Protein AF-A0A916XC60-F1 (afdb_monomer_lite)

Structure (mmCIF, N/CA/C/O backbone):
data_AF-A0A916XC60-F1
#
_entry.id   AF-A0A916XC60-F1
#
loop_
_atom_site.group_PDB
_atom_site.id
_atom_site.type_symbol
_atom_site.label_atom_id
_atom_site.label_alt_id
_atom_site.label_comp_id
_atom_site.label_asym_id
_atom_site.label_entity_id
_atom_site.label_seq_id
_atom_site.pdbx_PDB_ins_code
_atom_site.Cartn_x
_atom_site.Cartn_y
_atom_site.Cartn_z
_atom_site.occupancy
_atom_site.B_iso_or_equiv
_atom_site.auth_seq_id
_atom_site.auth_comp_id
_atom_site.auth_asym_id
_atom_site.auth_atom_id
_atom_site.pdbx_PDB_model_num
ATOM 1 N N . MET A 1 1 ? -3.565 11.344 22.058 1.00 37.34 1 MET A N 1
ATOM 2 C CA . MET A 1 1 ? -3.223 11.314 20.623 1.00 37.34 1 MET A CA 1
ATOM 3 C C . MET A 1 1 ? -1.720 11.390 20.528 1.00 37.34 1 MET A C 1
ATOM 5 O O . MET A 1 1 ? -1.171 12.472 20.701 1.00 37.34 1 MET A O 1
ATOM 9 N N . ASP A 1 2 ? -1.067 10.244 20.377 1.00 31.92 2 ASP A N 1
ATOM 10 C CA . ASP A 1 2 ? 0.384 10.187 20.256 1.00 31.92 2 ASP A CA 1
ATOM 11 C C . ASP A 1 2 ? 0.745 10.129 18.769 1.00 31.92 2 ASP A C 1
ATOM 13 O O . ASP A 1 2 ? 0.450 9.163 18.073 1.00 31.92 2 ASP A O 1
ATOM 17 N N . VAL A 1 3 ? 1.315 11.218 18.259 1.00 43.16 3 VAL A N 1
ATOM 18 C CA . VAL A 1 3 ? 1.692 11.375 16.843 1.00 43.16 3 VAL A CA 1
ATOM 19 C C . VAL A 1 3 ? 2.934 10.526 16.513 1.00 43.16 3 VAL A C 1
ATOM 21 O O . VAL A 1 3 ? 3.286 10.362 15.349 1.00 43.16 3 VAL A O 1
ATOM 24 N N . GLN A 1 4 ? 3.590 9.937 17.522 1.00 38.91 4 GLN A N 1
ATOM 25 C CA . GLN A 1 4 ? 4.862 9.232 17.355 1.00 38.91 4 GLN A CA 1
ATOM 26 C C . GLN A 1 4 ? 4.753 7.797 16.821 1.00 38.91 4 GLN A C 1
ATOM 28 O O . GLN A 1 4 ? 5.764 7.237 16.406 1.00 38.91 4 GLN A O 1
ATOM 33 N N . GLN A 1 5 ? 3.560 7.194 16.766 1.00 41.38 5 GLN A N 1
ATOM 34 C CA . GLN A 1 5 ? 3.410 5.820 16.260 1.00 41.38 5 GLN A CA 1
ATOM 35 C C . GLN A 1 5 ? 3.238 5.734 14.729 1.00 41.38 5 GLN A C 1
ATOM 37 O O . GLN A 1 5 ? 3.345 4.645 14.160 1.00 41.38 5 GLN A O 1
ATOM 42 N N . PHE A 1 6 ? 3.032 6.875 14.058 1.00 46.69 6 PHE A N 1
ATOM 43 C CA . PHE A 1 6 ? 2.826 6.958 12.606 1.00 46.69 6 PHE A CA 1
ATOM 44 C C . PHE A 1 6 ? 4.121 7.013 11.788 1.00 46.69 6 PHE A C 1
ATOM 46 O O . PHE A 1 6 ? 4.068 6.849 10.573 1.00 46.69 6 PHE A O 1
ATOM 53 N N . ASP A 1 7 ? 5.284 7.153 12.429 1.00 48.25 7 ASP A N 1
ATOM 54 C CA . ASP A 1 7 ? 6.589 7.144 11.752 1.00 48.25 7 ASP A CA 1
ATOM 55 C C . ASP A 1 7 ? 7.110 5.711 11.535 1.00 48.25 7 ASP A C 1
ATOM 57 O O . ASP A 1 7 ? 8.263 5.362 11.802 1.00 48.25 7 ASP A O 1
ATOM 61 N N . ARG A 1 8 ? 6.226 4.810 11.087 1.00 57.03 8 ARG A N 1
ATOM 62 C CA . ARG A 1 8 ? 6.676 3.533 10.536 1.00 57.03 8 ARG A CA 1
ATOM 63 C C . ARG A 1 8 ? 7.176 3.818 9.134 1.00 57.03 8 ARG A C 1
ATOM 65 O O . ARG A 1 8 ? 6.396 4.113 8.234 1.00 57.03 8 ARG A O 1
ATOM 72 N N . ASN A 1 9 ? 8.484 3.705 8.958 1.00 65.81 9 ASN A N 1
ATOM 73 C CA . ASN A 1 9 ? 9.141 3.798 7.665 1.00 65.81 9 ASN A CA 1
ATOM 74 C C . ASN A 1 9 ? 8.669 2.614 6.792 1.00 65.81 9 ASN A C 1
ATOM 76 O O . ASN A 1 9 ? 9.235 1.521 6.855 1.00 65.81 9 ASN A O 1
ATOM 80 N N . ILE A 1 10 ? 7.553 2.785 6.071 1.00 76.56 10 ILE A N 1
ATOM 81 C CA . ILE A 1 10 ? 6.933 1.721 5.274 1.00 76.56 10 ILE A CA 1
ATOM 82 C C . ILE A 1 10 ? 7.911 1.313 4.168 1.00 76.56 10 ILE A C 1
ATOM 84 O O . ILE A 1 10 ? 8.362 2.141 3.374 1.00 76.56 10 ILE A O 1
ATOM 88 N N . SER A 1 11 ? 8.238 0.021 4.115 1.00 86.00 11 SER A N 1
ATOM 89 C CA . SER A 1 11 ? 9.194 -0.498 3.141 1.00 86.00 11 SER A CA 1
ATOM 90 C C . SER A 1 11 ? 8.582 -0.569 1.737 1.00 86.00 11 SER A C 1
ATOM 92 O O . SER A 1 11 ? 7.371 -0.727 1.565 1.00 86.00 11 SER A O 1
ATOM 94 N N . LEU A 1 12 ? 9.422 -0.516 0.696 1.00 87.75 12 LEU A N 1
ATOM 95 C CA . LEU A 1 12 ? 8.950 -0.684 -0.684 1.00 87.75 12 LEU A CA 1
ATOM 96 C C . LEU A 1 12 ? 8.279 -2.047 -0.907 1.00 87.75 12 LEU A C 1
ATOM 98 O O . LEU A 1 12 ? 7.340 -2.139 -1.693 1.00 87.75 12 LEU A O 1
ATOM 102 N N . SER A 1 13 ? 8.721 -3.095 -0.206 1.00 88.50 13 SER A N 1
ATOM 103 C CA . SER A 1 13 ? 8.067 -4.407 -0.230 1.00 88.50 13 SER A CA 1
ATOM 104 C C . SER A 1 13 ? 6.633 -4.357 0.294 1.00 88.50 13 SER A C 1
ATOM 106 O O . SER A 1 13 ? 5.755 -4.958 -0.322 1.00 88.50 13 SER A O 1
ATOM 108 N N . ASP A 1 14 ? 6.377 -3.602 1.363 1.00 87.19 14 ASP A N 1
ATOM 109 C CA . ASP A 1 14 ? 5.034 -3.476 1.942 1.00 87.19 14 ASP A CA 1
ATOM 110 C C . ASP A 1 14 ? 4.100 -2.700 1.004 1.00 87.19 14 ASP A C 1
ATOM 112 O O . ASP A 1 14 ? 2.961 -3.104 0.770 1.00 87.19 14 ASP A O 1
ATOM 116 N N . LEU A 1 15 ? 4.604 -1.628 0.380 1.00 89.06 15 LEU A N 1
ATOM 117 C CA . LEU A 1 15 ? 3.852 -0.874 -0.631 1.00 89.06 15 LEU A CA 1
ATOM 118 C C . LEU A 1 15 ? 3.529 -1.737 -1.850 1.00 89.06 15 LEU A C 1
ATOM 120 O O . LEU A 1 15 ? 2.413 -1.699 -2.366 1.00 89.06 15 LEU A O 1
ATOM 124 N N . LEU A 1 16 ? 4.500 -2.530 -2.308 1.00 90.38 16 LEU A N 1
ATOM 125 C CA . LEU A 1 16 ? 4.314 -3.439 -3.433 1.00 90.38 16 LEU A CA 1
ATOM 126 C C . LEU A 1 16 ? 3.310 -4.557 -3.115 1.00 90.38 16 LEU A C 1
ATOM 128 O O . LEU A 1 16 ? 2.593 -4.994 -4.012 1.00 90.38 16 LEU A O 1
ATOM 132 N N . ALA A 1 17 ? 3.209 -4.992 -1.858 1.00 89.00 17 ALA A N 1
ATOM 133 C CA . ALA A 1 17 ? 2.202 -5.960 -1.432 1.00 89.00 17 ALA A CA 1
ATOM 134 C C . ALA A 1 17 ? 0.774 -5.381 -1.447 1.00 89.00 17 ALA A C 1
ATOM 136 O O . ALA A 1 17 ? -0.184 -6.117 -1.683 1.00 89.00 17 ALA A O 1
ATOM 137 N N . ALA A 1 18 ? 0.626 -4.070 -1.235 1.00 88.12 18 ALA A N 1
ATOM 138 C CA . ALA A 1 18 ? -0.667 -3.383 -1.218 1.00 88.12 18 ALA A CA 1
ATOM 139 C C . ALA A 1 18 ? -1.199 -3.001 -2.614 1.00 88.12 18 ALA A C 1
ATOM 141 O O . ALA A 1 18 ? -2.353 -2.593 -2.746 1.00 88.12 18 ALA A O 1
ATOM 142 N N . VAL A 1 19 ? -0.387 -3.132 -3.668 1.00 91.38 19 VAL A N 1
ATOM 143 C CA . VAL A 1 19 ? -0.780 -2.809 -5.049 1.00 91.38 19 VAL A CA 1
ATOM 144 C C . VAL A 1 19 ? -1.084 -4.072 -5.858 1.00 91.38 19 VAL A C 1
ATOM 146 O O . VAL A 1 19 ? -0.534 -5.143 -5.596 1.00 91.38 19 VAL A O 1
ATOM 149 N N . PRO A 1 20 ? -1.916 -3.983 -6.911 1.00 90.62 20 PRO A N 1
ATOM 150 C CA . PRO A 1 20 ? -2.172 -5.116 -7.794 1.00 90.62 20 PRO A CA 1
ATOM 151 C C . PRO A 1 20 ? -0.934 -5.438 -8.650 1.00 90.62 20 PRO A C 1
ATOM 153 O O . PRO A 1 20 ? -0.823 -4.990 -9.795 1.00 90.62 20 PRO A O 1
ATOM 156 N N . LEU A 1 21 ? -0.018 -6.252 -8.112 1.00 91.31 21 LEU A N 1
ATOM 157 C CA . LEU A 1 21 ? 1.289 -6.578 -8.705 1.00 91.31 21 LEU A CA 1
ATOM 158 C C . LEU A 1 21 ? 1.215 -7.014 -10.171 1.00 91.31 21 LEU A C 1
ATOM 160 O O . LEU A 1 21 ? 2.025 -6.574 -10.980 1.00 91.31 21 LEU A O 1
ATOM 164 N N . ILE A 1 22 ? 0.218 -7.822 -10.541 1.00 92.06 22 ILE A N 1
ATOM 165 C CA . ILE A 1 22 ? 0.031 -8.288 -11.925 1.00 92.06 22 ILE A CA 1
ATOM 166 C C . ILE A 1 22 ? -0.236 -7.106 -12.870 1.00 92.06 22 ILE A C 1
ATOM 168 O O . ILE A 1 22 ? 0.344 -7.031 -13.954 1.00 92.06 22 ILE A O 1
ATOM 172 N N . LYS A 1 23 ? -1.079 -6.150 -12.452 1.00 92.50 23 LYS A N 1
ATOM 173 C CA . LYS A 1 23 ? -1.380 -4.945 -13.240 1.00 92.50 23 LYS A CA 1
ATOM 174 C C . LYS A 1 23 ? -0.149 -4.052 -13.349 1.00 92.50 23 LYS A C 1
ATOM 176 O O . LYS A 1 23 ? 0.157 -3.583 -14.442 1.00 92.50 23 LYS A O 1
ATOM 181 N N . VAL A 1 24 ? 0.581 -3.874 -12.246 1.00 92.81 24 VAL A N 1
ATOM 182 C CA . VAL A 1 24 ? 1.821 -3.086 -12.222 1.00 92.81 24 VAL A CA 1
ATOM 183 C C . VAL A 1 24 ? 2.875 -3.697 -13.139 1.00 92.81 24 VAL A C 1
ATOM 185 O O . VAL A 1 24 ? 3.443 -3.007 -13.982 1.00 92.81 24 VAL A O 1
ATOM 188 N N . GLN A 1 25 ? 3.084 -5.007 -13.042 1.00 92.62 25 GLN A N 1
ATOM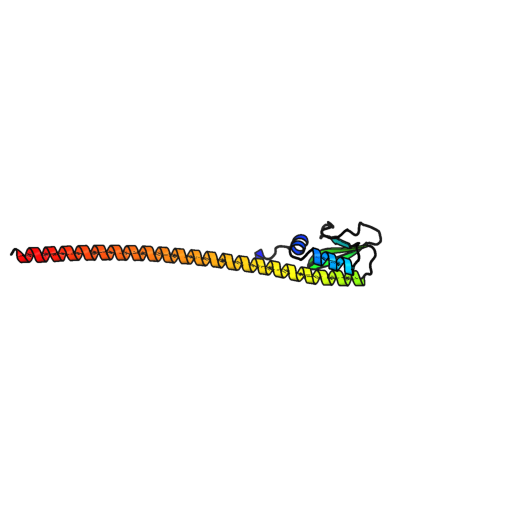 189 C CA . GLN A 1 25 ? 4.032 -5.731 -13.875 1.00 92.62 25 GLN A CA 1
ATOM 190 C C . GLN A 1 25 ? 3.657 -5.650 -15.358 1.00 92.62 25 GLN A C 1
ATOM 192 O O . GLN A 1 25 ? 4.533 -5.425 -16.195 1.00 92.62 25 GLN A O 1
ATOM 197 N N . SER A 1 26 ? 2.374 -5.801 -15.694 1.00 92.12 26 SER A N 1
ATOM 198 C CA . SER A 1 26 ? 1.892 -5.673 -17.071 1.00 92.12 26 SER A CA 1
ATOM 199 C C . SER A 1 26 ? 2.106 -4.259 -17.616 1.00 92.12 26 SER A C 1
ATOM 201 O O . SER A 1 26 ? 2.610 -4.111 -18.727 1.00 92.12 26 SER A O 1
ATOM 203 N N . ALA A 1 27 ? 1.775 -3.224 -16.838 1.00 92.56 27 ALA A N 1
ATOM 204 C CA . ALA A 1 27 ? 1.939 -1.827 -17.237 1.00 92.56 27 ALA A CA 1
ATOM 205 C C . ALA A 1 27 ? 3.417 -1.465 -17.449 1.00 92.56 27 ALA A C 1
ATOM 207 O O . ALA A 1 27 ? 3.784 -0.964 -18.510 1.00 92.56 27 ALA A O 1
ATOM 208 N N . LEU A 1 28 ? 4.288 -1.807 -16.495 1.00 92.12 28 LEU A N 1
ATOM 209 C CA . LEU A 1 28 ? 5.730 -1.574 -16.622 1.00 92.12 28 LEU A CA 1
ATOM 210 C C . LEU A 1 28 ? 6.332 -2.358 -17.787 1.00 92.12 28 LEU A C 1
ATOM 212 O O . LEU A 1 28 ? 7.187 -1.836 -18.496 1.00 92.12 28 LEU A O 1
ATOM 216 N N . THR A 1 29 ? 5.850 -3.576 -18.040 1.00 91.75 29 THR A N 1
ATOM 217 C CA . THR A 1 29 ? 6.299 -4.360 -19.197 1.00 91.75 29 THR A CA 1
ATOM 218 C C . THR A 1 29 ? 5.866 -3.733 -20.521 1.00 91.75 29 THR A C 1
ATOM 220 O O . THR A 1 29 ? 6.633 -3.745 -21.480 1.00 91.75 29 THR A O 1
ATOM 223 N N . ALA A 1 30 ? 4.672 -3.140 -20.578 1.00 91.38 30 ALA A N 1
ATOM 224 C CA . ALA A 1 30 ? 4.206 -2.414 -21.755 1.00 91.38 30 ALA A CA 1
ATOM 225 C C . ALA A 1 30 ? 4.986 -1.104 -21.984 1.00 91.38 30 ALA A C 1
ATOM 227 O O . ALA A 1 30 ? 5.264 -0.754 -23.127 1.00 91.38 30 ALA A O 1
ATOM 228 N N . MET A 1 31 ? 5.371 -0.399 -20.914 1.00 90.62 31 MET A N 1
ATOM 229 C CA . MET A 1 31 ? 6.088 0.882 -21.002 1.00 90.62 31 MET A CA 1
ATOM 230 C C . MET A 1 31 ? 7.595 0.728 -21.250 1.00 90.62 31 MET A C 1
ATOM 232 O O . MET A 1 31 ? 8.180 1.520 -21.986 1.00 90.62 31 MET A O 1
ATOM 236 N N . LEU A 1 32 ? 8.231 -0.260 -20.613 1.00 89.50 32 LEU A N 1
ATOM 237 C CA . LEU A 1 32 ? 9.691 -0.418 -20.549 1.00 89.50 32 LEU A CA 1
ATOM 238 C C . LEU A 1 32 ? 10.198 -1.692 -21.244 1.00 89.50 32 LEU A C 1
ATOM 240 O O . LEU A 1 32 ? 11.401 -1.956 -21.257 1.00 89.50 32 LEU A O 1
ATOM 244 N N . GLY A 1 33 ? 9.302 -2.507 -21.801 1.00 87.56 33 GLY A N 1
ATOM 245 C CA . GLY A 1 33 ? 9.632 -3.817 -22.357 1.00 87.56 33 GLY A CA 1
ATOM 246 C C . GLY A 1 33 ? 9.830 -4.881 -21.275 1.00 87.56 33 GLY A C 1
ATOM 247 O O . GLY A 1 33 ? 9.386 -4.751 -20.145 1.00 87.56 33 GLY A O 1
ATOM 248 N N . SER A 1 34 ? 10.502 -5.984 -21.594 1.00 83.62 34 SER A N 1
ATOM 249 C CA . SER A 1 34 ? 10.615 -7.140 -20.685 1.00 83.62 34 SER A CA 1
ATOM 250 C C . SER A 1 34 ? 11.814 -7.098 -19.729 1.00 83.62 34 SER A C 1
ATOM 252 O O . SER A 1 34 ? 11.962 -7.993 -18.893 1.00 83.62 34 SER A O 1
ATOM 254 N N . ARG A 1 35 ? 12.685 -6.087 -19.850 1.00 88.19 35 ARG A N 1
ATOM 255 C CA . ARG A 1 35 ? 13.980 -6.006 -19.155 1.00 88.19 35 ARG A CA 1
ATOM 256 C C . ARG A 1 35 ? 14.041 -4.851 -18.162 1.00 88.19 35 ARG A C 1
ATOM 258 O O . ARG A 1 35 ? 14.890 -3.968 -18.266 1.00 88.19 35 ARG A O 1
ATOM 265 N N . TRP A 1 36 ? 13.160 -4.891 -17.175 1.00 90.81 36 TRP A N 1
ATOM 266 C CA . TRP A 1 36 ? 13.159 -3.964 -16.049 1.00 90.81 36 TRP A CA 1
ATOM 267 C C . TRP A 1 36 ? 13.193 -4.710 -14.713 1.00 90.81 36 TRP A C 1
ATOM 269 O O . TRP A 1 36 ? 12.930 -5.917 -14.633 1.00 90.81 36 TRP A O 1
ATOM 279 N N . GLY A 1 37 ? 13.546 -3.978 -13.664 1.00 91.81 37 GLY A N 1
ATOM 280 C CA . GLY A 1 37 ? 13.491 -4.438 -12.288 1.00 91.81 37 GLY A CA 1
ATOM 281 C C . GLY A 1 37 ? 13.250 -3.281 -11.328 1.00 91.81 37 GLY A C 1
ATOM 282 O O . GLY A 1 37 ? 13.825 -2.209 -11.498 1.00 91.81 37 GLY A O 1
ATOM 283 N N . ILE A 1 38 ? 12.410 -3.508 -10.326 1.00 92.38 38 ILE A N 1
ATOM 284 C CA . ILE A 1 38 ? 12.293 -2.643 -9.154 1.00 92.38 38 ILE A CA 1
ATOM 285 C C . ILE A 1 38 ? 13.240 -3.196 -8.100 1.00 92.38 38 ILE A C 1
ATOM 287 O O . ILE A 1 38 ? 13.150 -4.373 -7.745 1.00 92.38 38 ILE A O 1
ATOM 291 N N . LEU A 1 39 ? 14.144 -2.350 -7.629 1.00 90.81 39 LEU A N 1
ATOM 292 C CA . LEU A 1 39 ? 15.079 -2.659 -6.563 1.00 90.81 39 LEU A CA 1
ATOM 293 C C . LEU A 1 39 ? 14.721 -1.853 -5.319 1.00 90.81 39 LEU A C 1
ATOM 295 O O . LEU A 1 39 ? 14.239 -0.725 -5.428 1.00 90.81 39 LEU A O 1
ATOM 299 N N . ASP A 1 40 ? 14.975 -2.419 -4.151 1.00 90.00 40 ASP A N 1
ATOM 300 C CA . ASP A 1 40 ? 14.903 -1.690 -2.889 1.00 90.00 40 ASP A CA 1
ATOM 301 C C . ASP A 1 40 ? 16.111 -0.736 -2.715 1.00 90.00 40 ASP A C 1
ATOM 303 O O . ASP A 1 40 ? 16.934 -0.533 -3.619 1.00 90.00 40 ASP A O 1
ATOM 307 N N . THR A 1 41 ? 16.226 -0.130 -1.534 1.00 86.56 41 THR A N 1
ATOM 308 C CA . THR A 1 41 ? 17.370 0.717 -1.169 1.00 86.56 41 THR A CA 1
ATOM 309 C C . THR A 1 41 ? 18.678 -0.066 -1.009 1.00 86.56 41 THR A C 1
ATOM 311 O O . THR A 1 41 ? 19.744 0.512 -1.236 1.00 86.56 41 THR A O 1
ATOM 314 N N . SER A 1 42 ? 18.618 -1.364 -0.689 1.00 85.00 42 SER A N 1
ATOM 315 C CA . SER A 1 42 ? 19.779 -2.259 -0.577 1.00 85.00 42 SER A CA 1
ATOM 316 C C . SER A 1 42 ? 20.292 -2.773 -1.934 1.00 85.00 42 SER A C 1
ATOM 318 O O . SER A 1 42 ? 21.409 -3.281 -2.031 1.00 85.00 42 SER A O 1
ATOM 320 N N . GLY A 1 43 ? 19.515 -2.588 -3.005 1.00 83.06 43 GLY A N 1
ATOM 321 C CA . GLY A 1 43 ? 19.791 -3.124 -4.337 1.00 83.06 43 GLY A CA 1
ATOM 322 C C . GLY A 1 43 ? 19.246 -4.539 -4.563 1.00 83.06 43 GLY A C 1
ATOM 323 O O . GLY A 1 43 ? 19.555 -5.149 -5.588 1.00 83.06 43 GLY A O 1
ATOM 324 N N . GLN A 1 44 ? 18.431 -5.068 -3.652 1.00 86.50 44 GLN A N 1
ATOM 325 C CA . GLN A 1 44 ? 17.694 -6.311 -3.824 1.00 86.50 44 GLN A CA 1
ATOM 326 C C . GLN A 1 44 ? 16.563 -6.127 -4.841 1.00 86.50 44 GLN A C 1
ATOM 328 O O . GLN A 1 44 ? 15.768 -5.194 -4.763 1.00 86.50 44 GLN A O 1
ATOM 333 N N . LEU A 1 45 ? 16.465 -7.053 -5.796 1.00 89.12 45 LEU A N 1
ATOM 334 C CA . LEU A 1 45 ? 15.377 -7.089 -6.770 1.00 89.12 45 LEU A CA 1
ATOM 335 C C . LEU A 1 45 ? 14.074 -7.536 -6.091 1.00 89.12 45 LEU A C 1
ATOM 337 O O . LEU A 1 45 ? 13.977 -8.679 -5.647 1.00 89.12 45 LEU A O 1
ATOM 341 N N . LEU A 1 46 ? 13.073 -6.658 -6.069 1.00 90.06 46 LEU A N 1
ATOM 342 C CA . LEU A 1 46 ? 11.743 -6.944 -5.524 1.00 90.06 46 LEU A CA 1
ATOM 343 C C . LEU A 1 46 ? 10.760 -7.413 -6.601 1.00 90.06 46 LEU A C 1
ATOM 345 O O . LEU A 1 46 ? 9.960 -8.314 -6.365 1.00 90.06 46 LEU A O 1
ATOM 349 N N . LEU A 1 47 ? 10.807 -6.811 -7.795 1.00 90.12 47 LEU A N 1
ATOM 350 C CA . LEU A 1 47 ? 9.883 -7.134 -8.885 1.00 90.12 47 LEU A CA 1
ATOM 351 C C . LEU A 1 47 ? 10.554 -6.997 -10.252 1.00 90.12 47 LEU A C 1
ATOM 353 O O . LEU A 1 47 ? 11.395 -6.126 -10.458 1.00 90.12 47 LEU A O 1
ATOM 357 N N . GLY A 1 48 ? 10.128 -7.817 -11.211 1.00 87.19 48 GLY A N 1
ATOM 358 C CA . GLY A 1 48 ? 10.612 -7.790 -12.590 1.00 87.19 48 GLY A CA 1
ATOM 359 C C . GLY A 1 48 ? 11.676 -8.851 -12.866 1.00 87.19 48 GLY A C 1
ATOM 360 O O . GLY A 1 48 ? 12.048 -9.640 -12.002 1.00 87.19 48 GLY A O 1
ATOM 361 N N . LYS A 1 49 ? 12.146 -8.904 -14.115 1.00 80.81 49 LYS A N 1
ATOM 362 C CA . LYS A 1 49 ? 13.120 -9.918 -14.566 1.00 80.81 49 LYS A CA 1
ATOM 363 C C . LYS A 1 49 ? 14.571 -9.435 -14.498 1.00 80.81 49 LYS A C 1
ATOM 365 O O . LYS A 1 49 ? 15.476 -10.166 -14.890 1.00 80.81 49 LYS A O 1
ATOM 370 N N . GLY A 1 50 ? 14.773 -8.240 -13.942 1.00 66.88 50 GLY A N 1
ATOM 371 C CA . GLY A 1 50 ? 16.067 -7.691 -13.577 1.00 66.88 50 GLY A CA 1
ATOM 372 C C . GLY A 1 50 ? 16.870 -7.199 -14.777 1.00 66.88 50 GLY A C 1
ATOM 373 O O . GLY A 1 50 ? 17.241 -7.953 -15.677 1.00 66.88 50 GLY A O 1
ATOM 374 N N . ALA A 1 51 ? 17.243 -5.925 -14.741 1.00 60.66 51 ALA A N 1
ATOM 375 C CA . ALA A 1 51 ? 18.371 -5.421 -15.504 1.00 60.66 51 ALA A CA 1
ATOM 376 C C . ALA A 1 51 ? 19.663 -5.897 -14.813 1.00 60.66 51 ALA A C 1
ATOM 378 O O . ALA A 1 51 ? 20.272 -5.146 -14.057 1.00 60.66 51 ALA A O 1
ATOM 379 N N . LYS A 1 52 ? 20.057 -7.168 -15.001 1.00 54.34 52 LYS A N 1
ATOM 380 C CA . LYS A 1 52 ? 21.349 -7.668 -14.497 1.00 54.34 52 LYS A CA 1
ATOM 381 C C . LYS A 1 52 ? 22.450 -6.733 -14.992 1.00 54.34 52 LYS A C 1
ATOM 383 O O . LYS A 1 52 ? 22.622 -6.633 -16.203 1.00 54.34 52 LYS A O 1
ATOM 388 N N . THR A 1 53 ? 23.100 -6.051 -14.047 1.00 50.53 53 THR A N 1
ATOM 389 C CA . THR A 1 53 ? 24.345 -5.264 -14.117 1.00 50.53 53 THR A CA 1
ATOM 390 C C . THR A 1 53 ? 25.100 -5.384 -15.447 1.00 50.53 53 THR A C 1
ATOM 392 O O . THR A 1 53 ? 26.133 -6.046 -15.543 1.00 50.53 53 THR A O 1
ATOM 395 N N . ARG A 1 54 ? 24.578 -4.762 -16.502 1.00 53.09 54 ARG A N 1
ATOM 396 C CA . ARG A 1 54 ? 25.269 -4.591 -17.779 1.00 53.09 54 ARG A CA 1
ATOM 397 C C . ARG A 1 54 ? 25.521 -3.104 -17.937 1.00 53.09 54 ARG A C 1
ATOM 399 O O . ARG A 1 54 ? 24.782 -2.293 -17.390 1.00 53.09 54 ARG A O 1
ATOM 406 N N . HIS A 1 55 ? 26.544 -2.763 -18.709 1.00 55.09 55 HIS A N 1
ATOM 407 C CA . HIS A 1 55 ? 26.997 -1.390 -18.956 1.00 55.09 55 HIS A CA 1
ATOM 408 C C . HIS A 1 55 ? 25.931 -0.429 -19.532 1.00 55.09 55 HIS A C 1
ATOM 410 O O . HIS A 1 55 ? 26.224 0.747 -19.694 1.00 55.09 55 HIS A O 1
ATOM 416 N N . ASP A 1 56 ? 24.707 -0.901 -19.792 1.00 65.75 56 ASP A N 1
ATOM 417 C CA . ASP A 1 56 ? 23.586 -0.144 -20.363 1.00 65.75 56 ASP A CA 1
ATOM 418 C C . ASP A 1 56 ? 22.323 -0.178 -19.468 1.00 65.75 56 ASP A C 1
ATOM 420 O O . ASP A 1 56 ? 21.184 -0.054 -19.925 1.00 65.75 56 ASP A O 1
ATOM 424 N N . THR A 1 57 ? 22.505 -0.424 -18.164 1.00 79.88 57 THR A N 1
ATOM 425 C CA . THR A 1 57 ? 21.415 -0.348 -17.185 1.00 79.88 57 THR A CA 1
ATOM 426 C C . THR A 1 57 ? 21.216 1.099 -16.740 1.00 79.88 57 THR A C 1
ATOM 428 O O . THR A 1 57 ? 22.056 1.670 -16.044 1.00 79.88 57 THR A O 1
ATOM 431 N N . MET A 1 58 ? 20.066 1.676 -17.083 1.00 87.62 58 MET A N 1
ATOM 432 C CA . MET A 1 58 ? 19.621 2.961 -16.550 1.00 87.62 58 MET A CA 1
ATOM 433 C C . MET A 1 58 ? 18.767 2.728 -15.308 1.00 87.62 58 MET A C 1
ATOM 435 O O . MET A 1 58 ? 17.860 1.898 -15.336 1.00 87.62 58 MET A O 1
ATOM 439 N N . ALA A 1 59 ? 19.023 3.474 -14.234 1.00 89.25 59 ALA A N 1
ATOM 440 C CA . ALA A 1 59 ? 18.234 3.411 -13.009 1.00 89.25 59 ALA A CA 1
ATOM 441 C C . ALA A 1 59 ? 17.772 4.804 -12.580 1.00 89.25 59 ALA A C 1
ATOM 443 O O . ALA A 1 59 ? 18.542 5.764 -12.640 1.00 89.25 59 ALA A O 1
ATOM 444 N N . LEU A 1 60 ? 16.523 4.899 -12.125 1.00 91.75 60 LEU A N 1
ATOM 445 C CA . LEU A 1 60 ? 15.968 6.096 -11.503 1.00 91.75 60 LEU A CA 1
ATOM 446 C C . LEU A 1 60 ? 15.496 5.796 -10.082 1.00 91.75 60 LEU A C 1
ATOM 448 O O . LEU A 1 60 ? 14.927 4.727 -9.854 1.00 91.75 60 LEU A O 1
ATOM 452 N N . PRO A 1 61 ? 15.705 6.721 -9.132 1.00 91.69 61 PRO A N 1
ATOM 453 C CA . PRO A 1 61 ? 15.131 6.603 -7.800 1.00 91.69 61 PRO A CA 1
ATOM 454 C C . PRO A 1 61 ? 13.599 6.639 -7.860 1.00 91.69 61 PRO A C 1
ATOM 456 O O . PRO A 1 61 ? 13.012 7.371 -8.659 1.00 91.69 61 PRO A O 1
ATOM 459 N N . LEU A 1 62 ? 12.978 5.839 -6.997 1.00 91.69 62 LEU A N 1
ATOM 460 C CA . LEU A 1 62 ? 11.554 5.884 -6.695 1.00 91.69 62 LEU A CA 1
ATOM 461 C C . LEU A 1 62 ? 11.370 6.680 -5.409 1.00 91.69 62 LEU A C 1
ATOM 463 O O . LEU A 1 62 ? 11.927 6.317 -4.369 1.00 91.69 62 LEU A O 1
ATOM 467 N N . TYR A 1 63 ? 10.598 7.757 -5.508 1.00 88.25 63 TYR A N 1
ATOM 468 C CA . TYR A 1 63 ? 10.288 8.631 -4.387 1.00 88.25 63 TYR A CA 1
ATOM 469 C C . TYR A 1 63 ? 8.902 8.318 -3.841 1.00 88.25 63 TYR A C 1
ATOM 471 O O . TYR A 1 63 ? 7.941 8.193 -4.602 1.00 88.25 63 TYR A O 1
ATOM 479 N N . LEU A 1 64 ? 8.819 8.242 -2.521 1.00 87.44 64 LEU A N 1
ATOM 480 C CA . LEU A 1 64 ? 7.584 8.350 -1.770 1.00 87.44 64 LEU A CA 1
ATOM 481 C C . LEU A 1 64 ? 7.654 9.663 -0.994 1.00 87.44 64 LEU A C 1
ATOM 483 O O . LEU A 1 64 ? 8.480 9.802 -0.094 1.00 87.44 64 LEU A O 1
ATOM 487 N N . GLU A 1 65 ? 6.831 10.630 -1.393 1.00 82.31 65 GLU A N 1
ATOM 488 C CA . GLU A 1 65 ? 6.897 12.013 -0.907 1.00 82.31 65 GLU A CA 1
ATOM 489 C C . GLU A 1 65 ? 8.303 12.610 -1.102 1.00 82.31 65 GLU A C 1
ATOM 491 O O . GLU A 1 65 ? 8.659 12.983 -2.220 1.00 82.31 65 GLU A O 1
ATOM 496 N N . ILE A 1 66 ? 9.118 12.657 -0.047 1.00 81.56 66 ILE A N 1
ATOM 497 C CA . ILE A 1 66 ? 10.505 13.149 -0.068 1.00 81.56 66 ILE A CA 1
ATOM 498 C C . ILE A 1 66 ? 11.552 12.032 0.066 1.00 81.56 66 ILE A C 1
ATOM 500 O O . ILE A 1 66 ? 12.744 12.275 -0.129 1.00 81.56 66 ILE A O 1
ATOM 504 N N . ASN A 1 67 ? 11.127 10.806 0.374 1.00 85.12 67 ASN A N 1
ATOM 505 C CA . ASN A 1 67 ? 12.006 9.695 0.721 1.00 85.12 67 ASN A CA 1
ATOM 506 C C . ASN A 1 67 ? 12.255 8.774 -0.474 1.00 85.12 67 ASN A C 1
ATOM 508 O O . ASN A 1 67 ? 11.338 8.413 -1.211 1.00 85.12 67 ASN A O 1
ATOM 512 N N . ILE A 1 68 ? 13.506 8.346 -0.652 1.00 89.56 68 ILE A N 1
ATOM 513 C CA . ILE A 1 68 ? 13.850 7.328 -1.650 1.00 89.56 68 ILE A CA 1
ATOM 514 C C . ILE A 1 68 ? 13.538 5.956 -1.059 1.00 89.56 68 ILE A C 1
ATOM 516 O O . ILE A 1 68 ? 14.215 5.507 -0.137 1.00 89.56 68 ILE A O 1
ATOM 520 N N . VAL A 1 69 ? 12.549 5.274 -1.631 1.00 90.62 69 VAL A N 1
ATOM 521 C CA . VAL A 1 69 ? 12.123 3.935 -1.185 1.00 90.62 69 VAL A CA 1
ATOM 522 C C . VAL A 1 69 ? 12.752 2.810 -2.007 1.00 90.62 69 VAL A C 1
ATOM 524 O O . VAL A 1 69 ? 12.767 1.656 -1.591 1.00 90.62 69 VAL A O 1
ATOM 527 N N . GLY A 1 70 ? 13.314 3.136 -3.170 1.00 90.94 70 GLY A N 1
ATOM 528 C CA . GLY A 1 70 ? 14.008 2.177 -4.020 1.00 90.94 70 GLY A CA 1
ATOM 529 C C . GLY A 1 70 ? 14.376 2.765 -5.371 1.00 90.94 70 GLY A C 1
ATOM 530 O O . GLY A 1 70 ? 14.522 3.980 -5.522 1.00 90.94 70 GLY A O 1
ATOM 531 N N . LYS A 1 71 ? 14.567 1.898 -6.364 1.00 92.81 71 LYS A N 1
ATOM 532 C CA . LYS A 1 71 ? 15.008 2.273 -7.711 1.00 92.81 71 LYS A CA 1
ATOM 533 C C . LYS A 1 71 ? 14.277 1.459 -8.770 1.00 92.81 71 LYS A C 1
ATOM 535 O O . LYS A 1 71 ? 14.104 0.254 -8.628 1.00 92.81 71 LYS A O 1
ATOM 540 N N . LEU A 1 72 ? 13.919 2.101 -9.874 1.00 92.94 72 LEU A N 1
ATOM 541 C CA . LEU A 1 72 ? 13.455 1.443 -11.089 1.00 92.94 72 LEU A CA 1
ATOM 542 C C . LEU A 1 72 ? 14.611 1.376 -12.082 1.00 92.94 72 LEU A C 1
ATOM 544 O O . LEU A 1 72 ? 15.117 2.410 -12.519 1.00 92.94 72 LEU A O 1
ATOM 548 N N . ALA A 1 73 ? 15.030 0.165 -12.430 1.00 91.69 73 ALA A N 1
ATOM 549 C CA . ALA A 1 73 ? 16.089 -0.087 -13.394 1.00 91.69 73 ALA A CA 1
ATOM 550 C C . ALA A 1 73 ? 15.537 -0.706 -14.679 1.00 91.69 73 ALA A C 1
ATOM 552 O O . ALA A 1 73 ? 14.675 -1.583 -14.638 1.00 91.69 73 ALA A O 1
ATOM 553 N N . VAL A 1 74 ? 16.083 -0.297 -15.821 1.00 91.12 74 VAL A N 1
ATOM 554 C CA . VAL A 1 74 ? 15.779 -0.847 -17.147 1.00 91.12 74 VAL A CA 1
ATOM 555 C C . VAL A 1 74 ? 17.072 -1.084 -17.919 1.00 91.12 74 VAL A C 1
ATOM 557 O O . VAL A 1 74 ? 18.044 -0.345 -17.765 1.00 91.12 74 VAL A O 1
ATOM 560 N N . ASN A 1 75 ? 17.090 -2.125 -18.746 1.00 87.75 75 ASN A N 1
ATOM 561 C CA . ASN A 1 75 ? 18.186 -2.424 -19.661 1.00 87.75 75 ASN A CA 1
ATOM 562 C C . ASN A 1 75 ? 17.719 -2.184 -21.104 1.00 87.75 75 ASN A C 1
ATOM 564 O O . ASN A 1 75 ? 16.870 -2.930 -21.598 1.00 87.75 75 ASN A O 1
ATOM 568 N N . GLY A 1 76 ? 18.279 -1.159 -21.753 1.00 76.69 76 GLY A N 1
ATOM 569 C CA . GLY A 1 76 ? 18.028 -0.847 -23.165 1.00 76.69 76 GLY A CA 1
ATOM 570 C C . GLY A 1 76 ? 16.698 -0.138 -23.459 1.00 76.69 76 GLY A C 1
ATOM 571 O O . GLY A 1 76 ? 15.922 -0.613 -24.285 1.00 76.69 76 GLY A O 1
ATOM 572 N N . GLY A 1 77 ? 16.432 1.006 -22.819 1.00 78.12 77 GLY A N 1
ATOM 573 C CA . GLY A 1 77 ? 15.221 1.816 -23.035 1.00 78.12 77 GLY A CA 1
ATOM 574 C C . GLY A 1 77 ? 15.510 3.316 -23.151 1.00 78.12 77 GLY A C 1
ATOM 575 O O . GLY A 1 77 ? 16.619 3.769 -22.876 1.00 78.12 77 GLY A O 1
ATOM 576 N N . ARG A 1 78 ? 14.508 4.113 -23.549 1.00 86.69 78 ARG A N 1
ATOM 577 C CA . ARG A 1 78 ? 14.650 5.580 -23.598 1.00 86.69 78 ARG A CA 1
ATOM 578 C C . ARG A 1 78 ? 14.516 6.172 -22.196 1.00 86.69 78 ARG A C 1
ATOM 580 O O . ARG A 1 78 ? 13.595 5.818 -21.460 1.00 86.69 78 ARG A O 1
ATOM 587 N N . ARG A 1 79 ? 15.375 7.140 -21.854 1.00 87.88 79 ARG A N 1
ATOM 588 C CA . ARG A 1 79 ? 15.334 7.842 -20.556 1.00 87.88 79 ARG A CA 1
ATOM 589 C C . ARG A 1 79 ? 13.953 8.414 -20.244 1.00 87.88 79 ARG A C 1
ATOM 591 O O . ARG A 1 79 ? 13.495 8.301 -19.116 1.00 87.88 79 ARG A O 1
ATOM 598 N N . GLU A 1 80 ? 13.294 8.996 -21.240 1.00 90.06 80 GLU A N 1
ATOM 599 C CA . GLU A 1 80 ? 11.960 9.589 -21.104 1.00 90.06 80 GLU A CA 1
ATOM 600 C C . GLU A 1 80 ? 10.915 8.559 -20.659 1.00 90.06 80 GLU A C 1
ATOM 602 O O . GLU A 1 80 ? 10.150 8.824 -19.739 1.00 90.06 80 GLU A O 1
ATOM 607 N N . GLN A 1 81 ? 10.941 7.349 -21.228 1.00 91.00 81 GLN A N 1
ATOM 608 C CA . GLN A 1 81 ? 10.029 6.268 -20.841 1.00 91.00 81 GLN A CA 1
ATOM 609 C C . GLN A 1 81 ? 10.285 5.807 -19.405 1.00 91.00 81 GLN A C 1
ATOM 611 O O . GLN A 1 81 ? 9.338 5.579 -18.655 1.00 91.00 81 GLN A O 1
ATOM 616 N N . LEU A 1 82 ? 11.558 5.713 -19.005 1.00 91.62 82 LEU A N 1
ATOM 617 C CA . LEU A 1 82 ? 11.938 5.372 -17.635 1.00 91.62 82 LEU A CA 1
ATOM 618 C C . LEU A 1 82 ? 11.491 6.448 -16.637 1.00 91.62 82 LEU A C 1
ATOM 620 O O . LEU A 1 82 ? 10.985 6.107 -15.572 1.00 91.62 82 LEU A O 1
ATOM 624 N N . MET A 1 83 ? 11.633 7.730 -16.990 1.00 92.69 83 MET A N 1
ATOM 625 C CA . MET A 1 83 ? 11.137 8.851 -16.186 1.00 92.69 83 MET A CA 1
ATOM 626 C C . MET A 1 83 ? 9.618 8.768 -16.028 1.00 92.69 83 MET A C 1
ATOM 628 O O . MET A 1 83 ? 9.134 8.756 -14.902 1.00 92.69 83 MET A O 1
ATOM 632 N N . SER A 1 84 ? 8.869 8.626 -17.127 1.00 93.12 84 SER A N 1
ATOM 633 C CA . SER A 1 84 ? 7.408 8.507 -17.082 1.00 93.12 84 SER A CA 1
ATOM 634 C C . SER A 1 84 ? 6.945 7.293 -16.276 1.00 93.12 84 SER A C 1
ATOM 636 O O . SER A 1 84 ? 6.010 7.410 -15.488 1.00 93.12 84 SER A O 1
ATOM 638 N N . ALA A 1 85 ? 7.606 6.141 -16.428 1.00 93.19 85 ALA A N 1
ATOM 639 C CA . ALA A 1 85 ? 7.297 4.938 -15.659 1.00 93.19 85 ALA A CA 1
ATOM 640 C C . ALA A 1 85 ? 7.610 5.108 -14.167 1.00 93.19 85 ALA A C 1
ATOM 642 O O . ALA A 1 85 ? 6.821 4.675 -13.332 1.00 93.19 85 ALA A O 1
ATOM 643 N N . SER A 1 86 ? 8.723 5.767 -13.830 1.00 93.50 86 SER A N 1
ATOM 644 C CA . SER A 1 86 ? 9.086 6.085 -12.445 1.00 93.50 86 SER A CA 1
ATOM 645 C C . SER A 1 86 ? 8.067 7.031 -11.804 1.00 93.50 86 SER A C 1
ATOM 647 O O . SER A 1 86 ? 7.576 6.756 -10.714 1.00 93.50 86 SER A O 1
ATOM 649 N N . THR A 1 87 ? 7.668 8.098 -12.506 1.00 92.62 87 THR A N 1
ATOM 650 C CA . THR A 1 87 ? 6.643 9.038 -12.030 1.00 92.62 87 THR A CA 1
ATOM 651 C C . THR A 1 87 ? 5.293 8.354 -11.839 1.00 92.62 87 THR A C 1
ATOM 653 O O . THR A 1 87 ? 4.670 8.513 -10.792 1.00 92.62 87 THR A O 1
ATOM 656 N N . TRP A 1 88 ? 4.848 7.563 -12.818 1.00 94.62 88 TRP A N 1
ATOM 657 C CA . TRP A 1 88 ? 3.602 6.805 -12.712 1.00 94.62 88 TRP A CA 1
ATOM 658 C C . TRP A 1 88 ? 3.631 5.832 -11.527 1.00 94.62 88 TRP A C 1
ATOM 660 O O . TRP A 1 88 ? 2.692 5.800 -10.733 1.00 94.62 88 TRP A O 1
ATOM 670 N N . LEU A 1 89 ? 4.727 5.085 -11.368 1.00 93.62 89 LEU A N 1
ATOM 671 C CA . LEU A 1 89 ? 4.892 4.160 -10.252 1.00 93.62 89 LEU A CA 1
ATOM 672 C C . LEU A 1 89 ? 4.911 4.905 -8.911 1.00 93.62 89 LEU A C 1
ATOM 674 O O . LEU A 1 89 ? 4.296 4.438 -7.960 1.00 93.62 89 LEU A O 1
ATOM 678 N N . GLY A 1 90 ? 5.538 6.081 -8.842 1.00 92.94 90 GLY A N 1
ATOM 679 C CA . GLY A 1 90 ? 5.513 6.942 -7.658 1.00 92.94 90 GLY A CA 1
ATOM 680 C C . GLY A 1 90 ? 4.095 7.345 -7.243 1.00 92.94 90 GLY A C 1
ATOM 681 O O . GLY A 1 90 ? 3.758 7.257 -6.065 1.00 92.94 90 GLY A O 1
ATOM 682 N N . ILE A 1 91 ? 3.230 7.699 -8.201 1.00 92.31 91 ILE A N 1
ATOM 683 C CA . ILE A 1 91 ? 1.815 8.013 -7.928 1.00 92.31 91 ILE A CA 1
ATOM 684 C C . ILE A 1 91 ? 1.089 6.789 -7.355 1.00 92.31 91 ILE A C 1
ATOM 686 O O . ILE A 1 91 ? 0.384 6.903 -6.354 1.00 92.31 91 ILE A O 1
ATOM 690 N N . VAL A 1 92 ? 1.286 5.611 -7.956 1.00 92.75 92 VAL A N 1
ATOM 691 C CA . VAL A 1 92 ? 0.663 4.359 -7.494 1.00 92.75 92 VAL A CA 1
ATOM 692 C C . VAL A 1 92 ? 1.129 3.988 -6.082 1.00 92.75 92 VAL A C 1
ATOM 694 O O . VAL A 1 92 ? 0.313 3.611 -5.246 1.00 92.75 92 VAL A O 1
ATOM 697 N N . LEU A 1 93 ? 2.428 4.115 -5.799 1.00 91.69 93 LEU A N 1
ATOM 698 C CA . LEU A 1 93 ? 2.993 3.831 -4.477 1.00 91.69 93 LEU A CA 1
ATOM 699 C C . LEU A 1 93 ? 2.507 4.830 -3.419 1.00 91.69 93 LEU A C 1
ATOM 701 O O . LEU A 1 93 ? 2.234 4.428 -2.292 1.00 91.69 93 LEU A O 1
ATOM 705 N N . SER A 1 94 ? 2.359 6.107 -3.778 1.00 90.94 94 SER A N 1
ATOM 706 C CA . SER A 1 94 ? 1.807 7.134 -2.887 1.00 90.94 94 SER A CA 1
ATOM 707 C C . SER A 1 94 ? 0.349 6.850 -2.520 1.00 90.94 94 SER A C 1
ATOM 709 O O . SER A 1 94 ? -0.022 6.952 -1.350 1.00 90.94 94 SER A O 1
ATOM 711 N N . ASP A 1 95 ? -0.468 6.420 -3.483 1.00 90.25 95 ASP A N 1
ATOM 712 C CA . ASP A 1 95 ? -1.857 6.048 -3.207 1.00 90.25 95 ASP A CA 1
ATOM 713 C C . ASP A 1 95 ? -1.949 4.796 -2.322 1.00 90.25 95 ASP A C 1
ATOM 715 O O . ASP A 1 95 ? -2.714 4.772 -1.357 1.00 90.25 95 ASP A O 1
ATOM 719 N N . ALA A 1 96 ? -1.101 3.793 -2.575 1.00 90.38 96 ALA A N 1
ATOM 720 C CA . ALA A 1 96 ? -1.003 2.599 -1.738 1.00 90.38 96 ALA A CA 1
ATOM 721 C C . ALA A 1 96 ? -0.575 2.927 -0.300 1.00 90.38 96 ALA A C 1
ATOM 723 O O . ALA A 1 96 ? -1.160 2.414 0.652 1.00 90.38 96 ALA A O 1
ATOM 724 N N . HIS A 1 97 ? 0.404 3.819 -0.135 1.00 90.31 97 HIS A N 1
ATOM 725 C CA . HIS A 1 97 ? 0.838 4.301 1.174 1.00 90.31 97 HIS A CA 1
ATOM 726 C C . HIS A 1 97 ? -0.313 4.967 1.935 1.00 90.31 97 HIS A C 1
ATOM 728 O O . HIS A 1 97 ? -0.590 4.618 3.083 1.00 90.31 97 HIS A O 1
ATOM 734 N N . ARG A 1 98 ? -1.044 5.871 1.272 1.00 88.31 98 ARG A N 1
ATOM 735 C CA . ARG A 1 98 ? -2.208 6.539 1.859 1.00 88.31 98 ARG A CA 1
ATOM 736 C C . ARG A 1 98 ? -3.309 5.550 2.234 1.00 88.31 98 ARG A C 1
ATOM 738 O O . ARG A 1 98 ? -3.892 5.681 3.305 1.00 88.31 98 ARG A O 1
ATOM 745 N N . TYR A 1 99 ? -3.579 4.557 1.388 1.00 87.75 99 TYR A N 1
ATOM 746 C CA . TYR A 1 99 ? -4.548 3.506 1.690 1.00 87.75 99 TYR A CA 1
ATOM 747 C C . TYR A 1 99 ? -4.157 2.709 2.942 1.00 87.75 99 TYR A C 1
ATOM 749 O O . TYR A 1 99 ? -4.992 2.525 3.826 1.00 87.75 99 TYR A O 1
ATOM 757 N N . LEU A 1 100 ? -2.892 2.286 3.051 1.00 86.69 100 LEU A N 1
ATOM 758 C CA . LEU A 1 100 ? -2.391 1.571 4.230 1.00 86.69 100 LEU A CA 1
ATOM 759 C C . LEU A 1 100 ? -2.522 2.416 5.503 1.00 86.69 100 LEU A C 1
ATOM 761 O O . LEU A 1 100 ? -2.997 1.918 6.520 1.00 86.69 100 LEU A O 1
ATOM 765 N N . MET A 1 101 ? -2.178 3.702 5.430 1.00 85.69 101 MET A N 1
ATOM 766 C CA . MET A 1 101 ? -2.345 4.637 6.544 1.00 85.69 101 MET A CA 1
ATOM 767 C C . MET A 1 101 ? -3.818 4.780 6.960 1.00 85.69 101 MET A C 1
ATOM 769 O O . MET A 1 101 ? -4.134 4.719 8.146 1.00 85.69 101 MET A O 1
ATOM 773 N N . MET A 1 102 ? -4.737 4.939 6.002 1.00 83.62 102 MET A N 1
ATOM 774 C CA . MET A 1 102 ? -6.172 5.037 6.296 1.00 83.62 102 MET A CA 1
ATOM 775 C C . MET A 1 102 ? -6.731 3.741 6.893 1.00 83.62 102 MET A C 1
ATOM 777 O O . MET A 1 102 ? -7.570 3.798 7.791 1.00 83.62 102 MET A O 1
ATOM 781 N N . ALA A 1 103 ? -6.271 2.581 6.418 1.00 82.19 103 ALA A N 1
ATOM 782 C CA . ALA A 1 103 ? -6.674 1.286 6.955 1.00 82.19 103 ALA A CA 1
ATOM 783 C C . ALA A 1 103 ? -6.225 1.110 8.415 1.00 82.19 103 ALA A C 1
ATOM 785 O O . ALA A 1 103 ? -7.005 0.626 9.237 1.00 82.19 103 ALA A O 1
ATOM 786 N N . GLU A 1 104 ? -5.011 1.552 8.750 1.00 83.06 104 GLU A N 1
ATOM 787 C CA . GLU A 1 104 ? -4.497 1.517 10.122 1.00 83.06 104 GLU A CA 1
ATOM 788 C C . GLU A 1 104 ? -5.284 2.459 11.042 1.00 83.06 104 GLU A C 1
ATOM 790 O O . GLU A 1 104 ? -5.767 2.036 12.089 1.00 83.06 104 GLU A O 1
ATOM 795 N N . LEU A 1 105 ? -5.522 3.703 10.609 1.00 80.25 105 LEU A N 1
ATOM 796 C CA . LEU A 1 105 ? -6.344 4.667 11.352 1.00 80.25 105 LEU A CA 1
ATOM 797 C C . LEU A 1 105 ? -7.763 4.148 11.607 1.00 80.25 105 LEU A C 1
ATOM 799 O O . LEU A 1 105 ? -8.320 4.317 12.695 1.00 80.25 105 LEU A O 1
ATOM 803 N N . HIS A 1 106 ? -8.367 3.507 10.603 1.00 74.81 106 HIS A N 1
ATOM 804 C CA . HIS A 1 106 ? -9.690 2.913 10.751 1.00 74.81 106 HIS A CA 1
ATOM 805 C C . HIS A 1 106 ? -9.676 1.780 11.779 1.00 74.81 106 HIS A C 1
ATOM 807 O O . HIS A 1 106 ? -10.553 1.723 12.641 1.00 74.81 106 HIS A O 1
ATOM 813 N N . ARG A 1 107 ? -8.658 0.915 11.730 1.00 72.50 107 ARG A N 1
ATOM 814 C CA . ARG A 1 107 ? -8.477 -0.165 12.701 1.00 72.50 107 ARG A CA 1
ATOM 815 C C . ARG A 1 107 ? -8.332 0.372 14.125 1.00 72.50 107 ARG A C 1
ATOM 817 O O . ARG A 1 107 ? -9.006 -0.134 15.019 1.00 72.50 107 ARG A O 1
ATOM 824 N N . GLU A 1 108 ? -7.508 1.396 14.327 1.00 72.81 108 GLU A N 1
ATOM 825 C CA . GLU A 1 108 ? -7.317 2.035 15.633 1.00 72.81 108 GLU A CA 1
ATOM 826 C C . GLU A 1 108 ? -8.628 2.650 16.156 1.00 72.81 108 GLU A C 1
ATOM 828 O O . GLU A 1 108 ? -9.003 2.452 17.312 1.00 72.81 108 GLU A O 1
ATOM 833 N N . THR A 1 109 ? -9.388 3.317 15.282 1.00 73.19 109 THR A N 1
ATOM 834 C CA . THR A 1 109 ? -10.687 3.921 15.630 1.00 73.19 109 THR A CA 1
ATOM 835 C C . THR A 1 109 ? -11.715 2.873 16.063 1.00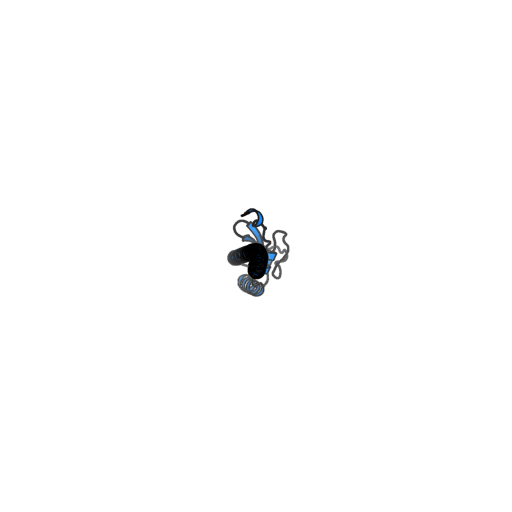 73.19 109 THR A C 1
ATOM 837 O O . THR A 1 109 ? -12.437 3.077 17.043 1.00 73.19 109 THR A O 1
ATOM 840 N N . VAL A 1 110 ? -11.788 1.742 15.354 1.00 72.81 110 VAL A N 1
ATOM 841 C CA . VAL A 1 110 ? -12.689 0.634 15.708 1.00 72.81 110 VAL A CA 1
ATOM 842 C C . VAL A 1 110 ? -12.294 0.034 17.056 1.00 72.81 110 VAL A C 1
ATOM 844 O O . VAL A 1 110 ? -13.150 -0.114 17.922 1.00 72.81 110 VAL A O 1
ATOM 847 N N . GLN A 1 111 ? -11.004 -0.227 17.279 1.00 70.38 111 GLN A N 1
ATOM 848 C CA . GLN A 1 111 ? -10.525 -0.775 18.551 1.00 70.38 111 GLN A CA 1
ATOM 849 C C . GLN A 1 111 ? -10.818 0.158 19.732 1.00 70.38 111 GLN A C 1
ATOM 851 O O . GLN A 1 111 ? -11.344 -0.283 20.750 1.00 70.38 111 GLN A O 1
ATOM 856 N N . SER A 1 112 ? -10.565 1.460 19.575 1.00 69.75 112 SER A N 1
ATOM 857 C CA . SER A 1 112 ? -10.872 2.443 20.617 1.00 69.75 112 SER A CA 1
ATOM 858 C C . SER A 1 112 ? -12.376 2.529 20.914 1.00 69.75 112 SER A C 1
ATOM 860 O O . SER A 1 112 ? -12.765 2.717 22.068 1.00 69.75 112 SER A O 1
ATOM 862 N N . SER A 1 113 ? -13.222 2.366 19.892 1.00 70.56 113 SER A N 1
ATOM 863 C CA . SER A 1 113 ? -14.682 2.348 20.055 1.00 70.56 113 SER A CA 1
ATOM 864 C C . SER A 1 113 ? -15.157 1.103 20.809 1.00 70.56 113 SER A C 1
ATOM 866 O O . SER A 1 113 ? -16.011 1.209 21.689 1.00 70.56 113 SER A O 1
ATOM 868 N N . ASP A 1 114 ? -14.576 -0.060 20.511 1.00 70.38 114 ASP A N 1
ATOM 869 C CA . ASP A 1 114 ? -14.883 -1.318 21.197 1.00 70.38 114 ASP A CA 1
ATOM 870 C C . ASP A 1 114 ? -14.498 -1.267 22.682 1.00 70.38 114 ASP A C 1
ATOM 872 O O . ASP A 1 114 ? -15.261 -1.714 23.542 1.00 70.38 114 ASP A O 1
ATOM 876 N N . ASP A 1 115 ? -13.344 -0.680 23.002 1.00 81.62 115 ASP A N 1
ATOM 877 C CA . ASP A 1 115 ? -12.894 -0.523 24.386 1.00 81.62 115 ASP A CA 1
ATOM 878 C C . ASP A 1 115 ? -13.799 0.436 25.173 1.00 81.62 115 ASP A C 1
ATOM 880 O O . ASP A 1 115 ? -14.164 0.151 26.318 1.00 81.62 115 ASP A O 1
ATOM 884 N N . LEU A 1 116 ? -14.242 1.532 24.546 1.00 82.31 116 LEU A N 1
ATOM 885 C CA . LEU A 1 116 ? -15.200 2.457 25.152 1.00 82.31 116 LEU A CA 1
ATOM 886 C C . LEU A 1 116 ? -16.549 1.777 25.426 1.00 82.31 116 LEU A C 1
ATOM 888 O O . LEU A 1 116 ? -17.115 1.948 26.507 1.00 82.31 116 LEU A O 1
ATOM 892 N N . LEU A 1 117 ? -17.0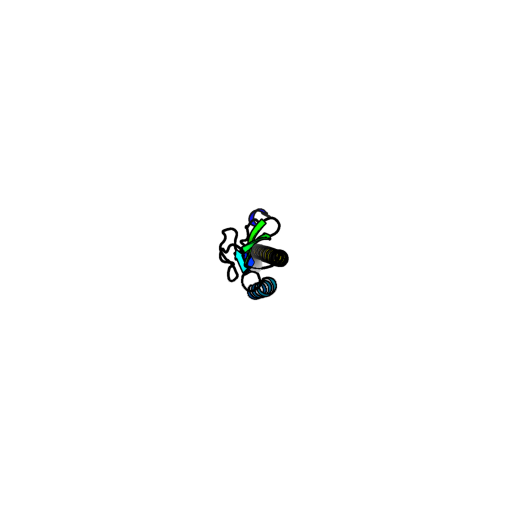53 0.987 24.474 1.00 85.31 117 LEU A N 1
ATOM 893 C CA . LE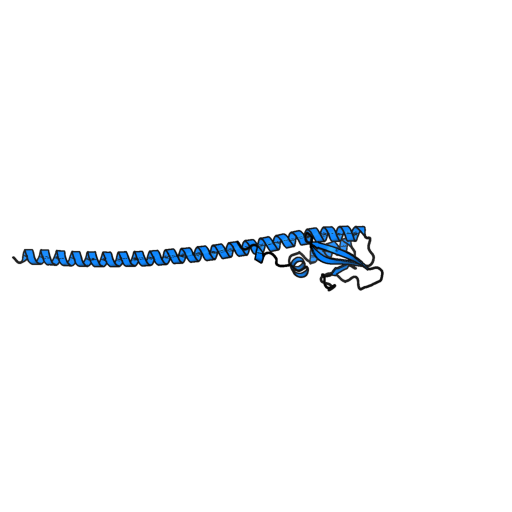U A 1 117 ? -18.305 0.247 24.636 1.00 85.31 117 LEU A CA 1
ATOM 894 C C . LEU A 1 117 ? -18.217 -0.768 25.776 1.00 85.31 117 LEU A C 1
ATOM 896 O O . LEU A 1 117 ? -19.123 -0.830 26.607 1.00 85.31 117 LEU A O 1
ATOM 900 N N . ARG A 1 118 ? -17.118 -1.523 25.867 1.00 85.56 118 ARG A N 1
ATOM 901 C CA . ARG A 1 118 ? -16.896 -2.473 26.970 1.00 85.56 118 ARG A CA 1
ATOM 902 C C . ARG A 1 118 ? -16.856 -1.772 28.319 1.00 85.56 118 ARG A C 1
ATOM 904 O O . ARG A 1 118 ? -17.451 -2.257 29.278 1.00 85.56 118 ARG A O 1
ATOM 911 N N . HIS A 1 119 ? -16.198 -0.618 28.386 1.00 88.56 119 HIS A N 1
ATOM 912 C CA . HIS A 1 119 ? -16.143 0.160 29.614 1.00 88.56 119 HIS A CA 1
ATOM 913 C C . HIS A 1 119 ? -17.532 0.663 30.036 1.00 88.56 119 HIS A C 1
ATOM 915 O O . HIS A 1 119 ? -17.912 0.535 31.198 1.00 88.56 119 HIS A O 1
ATOM 921 N N . GLN A 1 120 ? -18.336 1.164 29.094 1.00 88.62 120 GLN A N 1
ATOM 922 C CA . GLN A 1 120 ? -19.716 1.574 29.377 1.00 88.62 120 GLN A CA 1
ATOM 923 C C . GLN A 1 120 ? -20.599 0.399 29.815 1.00 88.62 120 GLN A C 1
ATOM 925 O O . GLN A 1 120 ? -21.406 0.555 30.729 1.00 88.62 120 GLN A O 1
ATOM 930 N N . GLN A 1 121 ? -20.431 -0.778 29.207 1.00 87.56 121 GLN A N 1
ATOM 931 C CA . GLN A 1 121 ? -21.146 -1.990 29.613 1.00 87.56 121 GLN A CA 1
ATOM 932 C C . GLN A 1 121 ? -20.818 -2.393 31.053 1.00 87.56 121 GLN A C 1
ATOM 934 O O . GLN A 1 121 ? -21.736 -2.716 31.801 1.00 87.56 121 GLN A O 1
ATOM 939 N N . GLN A 1 122 ? -19.548 -2.316 31.461 1.00 90.81 122 GLN A N 1
ATOM 940 C CA . GLN A 1 122 ? -19.149 -2.575 32.849 1.00 90.81 122 GLN A CA 1
ATOM 941 C C . GLN A 1 122 ? -19.795 -1.580 33.818 1.00 90.81 122 GLN A C 1
ATOM 943 O O . GLN A 1 122 ? -20.390 -1.988 34.809 1.00 90.81 122 GLN A O 1
ATOM 948 N N . ILE A 1 123 ? -19.765 -0.282 33.499 1.00 91.31 123 ILE A N 1
ATOM 949 C CA . ILE A 1 123 ? -20.401 0.747 34.338 1.00 91.31 123 ILE A CA 1
ATOM 950 C C . ILE A 1 123 ? -21.906 0.487 34.492 1.00 91.31 123 ILE A C 1
ATOM 952 O O . ILE A 1 123 ? -22.450 0.649 35.586 1.00 91.31 123 ILE A O 1
ATOM 956 N N . LEU A 1 124 ? -22.584 0.102 33.407 1.00 88.69 124 LEU A N 1
ATOM 957 C CA . LEU A 1 124 ? -24.012 -0.211 33.433 1.00 88.69 124 LEU A CA 1
ATOM 958 C C . LEU A 1 124 ? -24.306 -1.454 34.275 1.00 88.69 124 LEU A C 1
ATOM 960 O O . LEU A 1 124 ? -25.226 -1.413 35.085 1.00 88.69 124 LEU A O 1
ATOM 964 N N . GLN A 1 125 ? -23.509 -2.516 34.141 1.00 90.69 125 GLN A N 1
ATOM 965 C CA . GLN A 1 125 ? -23.648 -3.728 34.956 1.00 90.69 125 GLN A CA 1
ATOM 966 C C . GLN A 1 125 ? -23.472 -3.426 36.448 1.00 90.69 125 GLN A C 1
ATOM 968 O O . GLN A 1 125 ? -24.333 -3.792 37.247 1.00 90.69 125 GLN A O 1
ATOM 973 N N . ASP A 1 126 ? -22.440 -2.663 36.813 1.00 91.25 126 ASP A N 1
ATOM 974 C CA . ASP A 1 126 ? -22.201 -2.258 38.201 1.00 91.25 126 ASP A CA 1
ATOM 975 C C . ASP A 1 126 ? -23.352 -1.407 38.762 1.00 91.25 126 ASP A C 1
ATOM 977 O O . ASP A 1 126 ? -23.639 -1.429 39.963 1.00 91.25 126 ASP A O 1
ATOM 981 N N . ALA A 1 127 ? -23.983 -0.580 37.924 1.00 88.69 127 ALA A N 1
ATOM 982 C CA . ALA A 1 127 ? -25.130 0.231 38.320 1.00 88.69 127 ALA A CA 1
ATOM 983 C C . ALA A 1 127 ? -26.402 -0.619 38.475 1.00 88.69 127 ALA A C 1
ATOM 985 O O . ALA A 1 127 ? -27.148 -0.429 39.437 1.00 88.69 127 ALA A O 1
ATOM 986 N N . GLU A 1 128 ? -26.633 -1.573 37.570 1.00 92.12 128 GLU A N 1
ATOM 987 C CA . GLU A 1 128 ? -27.749 -2.518 37.645 1.00 92.12 128 GLU A CA 1
ATOM 988 C C . GLU A 1 128 ? -27.661 -3.419 38.880 1.00 92.12 128 GLU A C 1
ATOM 990 O O . GLU A 1 128 ? -28.676 -3.630 39.547 1.00 92.12 128 GLU A O 1
ATOM 995 N N . GLU A 1 129 ? -26.470 -3.915 39.227 1.00 92.81 129 GLU A N 1
ATOM 996 C CA . GLU A 1 129 ? -26.260 -4.706 40.445 1.00 92.81 129 GLU A CA 1
ATOM 997 C C . GLU A 1 129 ? -26.568 -3.890 41.700 1.00 92.81 129 GLU A C 1
ATOM 999 O O . GLU A 1 129 ? -27.385 -4.315 42.520 1.00 92.81 129 GLU A O 1
ATOM 1004 N N . ARG A 1 130 ? -26.032 -2.667 41.799 1.00 89.94 130 ARG A N 1
ATOM 1005 C CA . ARG A 1 130 ? -26.333 -1.755 42.916 1.00 89.94 130 ARG A CA 1
ATOM 1006 C C . ARG A 1 130 ? -27.824 -1.446 43.032 1.00 89.94 130 ARG A C 1
ATOM 1008 O O . ARG A 1 130 ? -28.372 -1.417 44.132 1.00 89.94 130 ARG A O 1
ATOM 1015 N N . HIS A 1 131 ? -28.505 -1.224 41.910 1.00 88.19 131 HIS A N 1
ATOM 1016 C CA . HIS A 1 131 ? -29.952 -1.001 41.908 1.00 88.19 131 HIS A CA 1
ATOM 1017 C C . HIS A 1 131 ? -30.720 -2.241 42.376 1.00 88.19 131 HIS A C 1
ATOM 1019 O O . HIS A 1 131 ? -31.672 -2.117 43.148 1.00 88.19 131 HIS A O 1
ATOM 1025 N N . ARG A 1 132 ? -30.302 -3.437 41.951 1.00 91.12 132 ARG A N 1
ATOM 1026 C CA . ARG A 1 132 ? -30.916 -4.699 42.376 1.00 91.12 132 ARG A CA 1
AT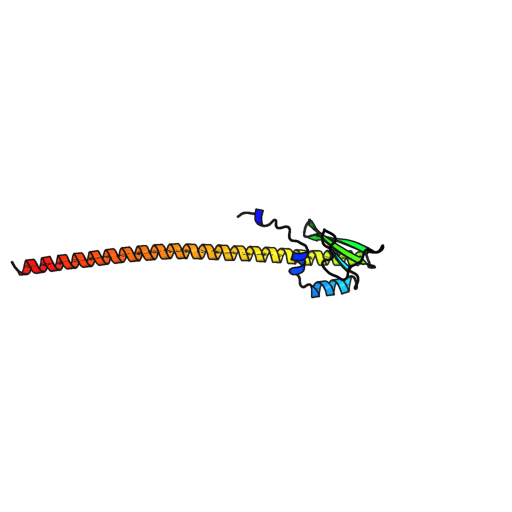OM 1027 C C . ARG A 1 132 ? -30.756 -4.928 43.879 1.00 91.12 132 ARG A C 1
ATOM 1029 O O . ARG A 1 132 ? -31.721 -5.318 44.531 1.00 91.12 132 ARG A O 1
ATOM 1036 N N . GLU A 1 133 ? -29.581 -4.638 44.433 1.00 92.25 133 GLU A N 1
ATOM 1037 C CA . GLU A 1 133 ? -29.332 -4.712 45.878 1.00 92.25 133 GLU A CA 1
ATOM 1038 C C . GLU A 1 133 ? -30.231 -3.755 46.667 1.00 92.25 133 GLU A C 1
ATOM 1040 O O . GLU A 1 133 ? -30.843 -4.158 47.657 1.00 92.25 133 GLU A O 1
ATOM 1045 N N . LEU A 1 134 ? -30.368 -2.505 46.212 1.00 91.44 134 LEU A N 1
ATOM 1046 C CA . LEU A 1 134 ? -31.239 -1.515 46.854 1.00 91.44 134 LEU A CA 1
ATOM 1047 C C . LEU A 1 134 ? -32.711 -1.946 46.840 1.00 91.44 134 LEU A C 1
ATOM 1049 O O . LEU A 1 134 ? -33.405 -1.797 47.847 1.00 91.44 134 LEU A O 1
ATOM 1053 N N . ILE A 1 135 ? -33.188 -2.514 45.729 1.00 91.12 135 ILE A N 1
ATOM 1054 C CA . ILE A 1 135 ? -34.553 -3.052 45.634 1.00 91.12 135 ILE A CA 1
ATOM 1055 C C . ILE A 1 135 ? -34.743 -4.205 46.626 1.00 91.12 135 ILE A C 1
ATOM 1057 O O . ILE A 1 135 ? -35.711 -4.192 47.383 1.00 91.12 135 ILE A O 1
ATOM 1061 N N . ALA A 1 136 ? -33.801 -5.149 46.694 1.00 91.56 136 ALA A N 1
ATOM 1062 C CA . ALA A 1 136 ? -33.875 -6.273 47.629 1.00 91.56 136 ALA A CA 1
ATOM 1063 C C . ALA A 1 136 ? -33.894 -5.815 49.103 1.00 91.56 136 ALA A C 1
ATOM 1065 O O . ALA A 1 136 ? -34.630 -6.363 49.931 1.00 91.56 136 ALA A O 1
ATOM 1066 N N . GLN A 1 137 ? -33.127 -4.772 49.442 1.00 90.56 137 GLN A N 1
ATOM 1067 C CA . GLN A 1 137 ? -33.165 -4.155 50.772 1.00 90.56 137 GLN A CA 1
ATOM 1068 C C . GLN A 1 137 ? -34.540 -3.539 51.059 1.00 90.56 137 GLN A C 1
ATOM 1070 O O . GLN A 1 137 ? -35.123 -3.805 52.112 1.00 90.56 137 GLN A O 1
ATOM 1075 N N . LEU A 1 138 ? -35.094 -2.762 50.123 1.00 89.44 138 LEU A N 1
ATOM 1076 C CA . LEU A 1 138 ? -36.422 -2.158 50.268 1.00 89.44 138 LEU A CA 1
ATOM 1077 C C . LEU A 1 138 ? -37.523 -3.211 50.434 1.00 89.44 138 LEU A C 1
ATOM 1079 O O . LEU A 1 138 ? -38.384 -3.058 51.300 1.00 89.44 138 LEU A O 1
ATOM 1083 N N . GLU A 1 139 ? -37.485 -4.295 49.660 1.00 89.69 139 GLU A N 1
ATOM 1084 C CA . GLU A 1 139 ? -38.423 -5.414 49.797 1.00 89.69 139 GLU A CA 1
ATOM 1085 C C . GLU A 1 139 ? -38.341 -6.053 51.186 1.00 89.69 139 GLU A C 1
ATOM 1087 O O . GLU A 1 139 ? -39.372 -6.285 51.823 1.00 89.69 139 GLU A O 1
ATOM 1092 N N . THR A 1 140 ? -37.125 -6.256 51.699 1.00 89.69 140 THR A N 1
ATOM 1093 C CA . THR A 1 140 ? -36.897 -6.784 53.052 1.00 89.69 140 THR A CA 1
ATOM 1094 C C . THR A 1 140 ? -37.493 -5.860 54.118 1.00 89.69 140 THR A C 1
ATOM 1096 O O . THR A 1 140 ? -38.191 -6.319 55.026 1.00 89.69 140 THR A O 1
ATOM 1099 N N . HIS A 1 141 ? -37.284 -4.546 53.989 1.00 87.75 141 HIS A N 1
ATOM 1100 C CA . HIS A 1 141 ? -37.856 -3.552 54.900 1.00 87.75 141 HIS A CA 1
ATOM 1101 C C . HIS A 1 141 ? -39.388 -3.523 54.852 1.00 87.75 141 HIS A C 1
ATOM 1103 O O . HIS A 1 141 ? -40.032 -3.479 55.901 1.00 87.75 141 HIS A O 1
ATOM 1109 N N . LEU A 1 142 ? -39.985 -3.583 53.660 1.00 90.12 142 LEU A N 1
ATOM 1110 C CA . LEU A 1 142 ? -41.440 -3.631 53.502 1.00 90.12 142 LEU A CA 1
ATOM 1111 C C . LEU A 1 142 ? -42.039 -4.891 54.129 1.00 90.12 142 LEU A C 1
ATOM 1113 O O . LEU A 1 142 ? -43.095 -4.817 54.759 1.00 90.12 142 LEU A O 1
ATOM 1117 N N . LEU A 1 143 ? -41.372 -6.036 53.977 1.00 89.12 143 LEU A N 1
ATOM 1118 C CA . LEU A 1 143 ? -41.818 -7.291 54.574 1.00 89.12 143 LEU A CA 1
ATOM 1119 C C . LEU A 1 143 ? -41.773 -7.217 56.107 1.00 89.12 143 LEU A C 1
ATOM 1121 O O . LEU A 1 143 ? -42.746 -7.575 56.767 1.00 89.12 143 LEU A O 1
ATOM 1125 N N . HIS A 1 144 ? -40.690 -6.667 56.663 1.00 87.00 144 HIS A N 1
ATOM 1126 C CA . HIS A 1 144 ? -40.554 -6.452 58.103 1.00 87.00 144 HIS A CA 1
ATOM 1127 C C . HIS A 1 144 ? -41.636 -5.511 58.657 1.00 87.00 144 HIS A C 1
ATOM 1129 O O . HIS A 1 144 ? -42.270 -5.825 59.661 1.00 87.00 144 HIS A O 1
ATOM 1135 N N . LEU A 1 145 ? -41.912 -4.391 57.980 1.00 86.00 145 LEU A N 1
ATOM 1136 C CA . LEU A 1 145 ? -42.962 -3.452 58.395 1.00 86.00 145 LEU A CA 1
ATOM 1137 C C . LEU A 1 145 ? -44.363 -4.072 58.346 1.00 86.00 145 LEU A C 1
ATOM 1139 O O . LEU A 1 145 ? -45.166 -3.830 59.247 1.00 86.00 145 LEU A O 1
ATOM 1143 N N . LYS A 1 146 ? -44.658 -4.893 57.329 1.00 83.38 146 LYS A N 1
ATOM 1144 C CA . LYS A 1 146 ? -45.925 -5.638 57.263 1.00 83.38 146 LYS A CA 1
ATOM 1145 C C . LYS A 1 146 ? -46.073 -6.622 58.422 1.00 83.38 146 LYS A C 1
ATOM 1147 O O . LYS A 1 146 ? -47.163 -6.711 58.979 1.00 83.38 146 LYS A O 1
ATOM 1152 N N . GLN A 1 147 ? -44.996 -7.314 58.793 1.00 79.06 147 GLN A N 1
ATOM 1153 C CA . GLN A 1 147 ? -44.987 -8.233 59.933 1.00 79.06 147 GLN A CA 1
ATOM 1154 C C . GLN A 1 147 ? -45.331 -7.492 61.234 1.00 79.06 147 GLN A C 1
ATOM 1156 O O . GLN A 1 147 ? -46.263 -7.870 61.935 1.00 79.06 147 GLN A O 1
ATOM 1161 N N . VAL A 1 148 ? -44.658 -6.364 61.489 1.00 81.94 148 VAL A N 1
ATOM 1162 C CA . VAL A 1 148 ? -44.903 -5.530 62.677 1.00 81.94 148 VAL A CA 1
ATOM 1163 C C . VAL A 1 148 ? -46.340 -4.998 62.706 1.00 81.94 148 VAL A C 1
ATOM 1165 O O . VAL A 1 148 ? -46.969 -4.992 63.760 1.00 81.94 148 VAL A O 1
ATOM 1168 N N . GLN A 1 149 ? -46.900 -4.583 61.564 1.00 75.12 149 GLN A N 1
ATOM 1169 C CA . GLN A 1 149 ? -48.307 -4.171 61.496 1.00 75.12 149 GLN A CA 1
ATOM 1170 C C . GLN A 1 149 ? -49.281 -5.311 61.821 1.00 75.12 149 GLN A C 1
ATOM 1172 O O . GLN A 1 149 ? -50.268 -5.072 62.513 1.00 75.12 149 GLN A O 1
ATOM 1177 N N . GLN A 1 150 ? -49.027 -6.532 61.341 1.00 71.50 150 GLN A N 1
ATOM 1178 C CA . GLN A 1 150 ? -49.872 -7.690 61.651 1.00 71.50 150 GLN A CA 1
ATOM 1179 C C . GLN A 1 150 ? -49.816 -8.063 63.133 1.00 71.50 150 GLN A C 1
ATOM 1181 O O . GLN A 1 150 ? -50.862 -8.345 63.716 1.00 71.50 150 GLN A O 1
ATOM 1186 N N . ASP A 1 151 ? -48.634 -8.000 63.746 1.00 71.19 151 ASP A N 1
ATOM 1187 C CA . ASP A 1 151 ? -48.460 -8.299 65.169 1.00 71.19 151 ASP A CA 1
ATOM 1188 C C . ASP A 1 151 ? -49.187 -7.271 66.051 1.00 71.19 151 ASP A C 1
ATOM 1190 O O . ASP A 1 151 ? -49.883 -7.650 66.989 1.00 71.19 151 ASP A O 1
ATOM 1194 N N . VAL A 1 152 ? -49.123 -5.978 65.707 1.00 70.75 152 VAL A N 1
ATOM 1195 C CA . VAL A 1 152 ? -49.846 -4.915 66.432 1.00 70.75 152 VAL A CA 1
ATOM 1196 C C . VAL A 1 152 ? -51.365 -5.080 66.325 1.00 70.75 152 VAL A C 1
ATOM 1198 O O . VAL A 1 152 ? -52.065 -4.907 67.319 1.00 70.75 152 VAL A O 1
ATOM 1201 N N . ILE A 1 153 ? -51.884 -5.441 65.147 1.00 66.12 153 ILE A N 1
ATOM 1202 C CA . ILE A 1 153 ? -53.326 -5.660 64.946 1.00 66.12 153 ILE A CA 1
ATOM 1203 C C . ILE A 1 153 ? -53.801 -6.901 65.723 1.00 66.12 153 ILE A C 1
ATOM 1205 O O . ILE A 1 153 ? -54.869 -6.872 66.336 1.00 66.12 153 ILE A O 1
ATOM 1209 N N . ALA A 1 154 ? -52.997 -7.967 65.748 1.00 62.69 154 ALA A N 1
ATOM 1210 C CA . ALA A 1 154 ? -53.300 -9.195 66.481 1.00 62.69 154 ALA A CA 1
ATOM 1211 C C . ALA A 1 154 ? -53.264 -9.021 68.012 1.00 62.69 154 ALA A C 1
ATOM 1213 O O . ALA A 1 154 ? -53.972 -9.744 68.716 1.00 62.69 154 ALA A O 1
ATOM 1214 N N . ASP A 1 155 ? -52.471 -8.076 68.526 1.00 58.94 155 ASP A N 1
ATOM 1215 C CA . ASP A 1 155 ? -52.423 -7.750 69.958 1.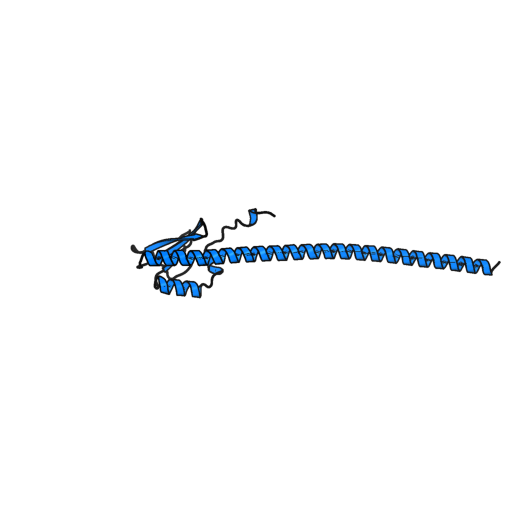00 58.94 155 ASP A CA 1
ATOM 1216 C C . ASP A 1 155 ? -53.605 -6.861 70.388 1.00 58.94 155 ASP A C 1
ATOM 1218 O O . ASP A 1 155 ? -54.131 -7.013 71.489 1.00 58.94 155 ASP A O 1
ATOM 1222 N N . THR A 1 156 ? -54.102 -5.987 69.502 1.00 59.81 156 THR A N 1
ATOM 1223 C CA . THR A 1 156 ? -55.299 -5.165 69.771 1.00 59.81 156 THR A CA 1
ATOM 1224 C C . THR A 1 156 ? -56.620 -5.939 69.762 1.00 59.81 156 THR A C 1
ATOM 1226 O O . THR A 1 156 ? -57.573 -5.477 70.376 1.00 59.81 156 THR A O 1
ATOM 1229 N N . ASP A 1 157 ? -56.686 -7.111 69.122 1.00 55.75 157 ASP A N 1
ATOM 1230 C CA . ASP A 1 157 ? -57.888 -7.971 69.093 1.00 55.75 157 ASP A CA 1
ATOM 1231 C C . ASP A 1 157 ? -57.981 -8.926 70.309 1.00 55.75 157 ASP A C 1
ATOM 1233 O O . ASP A 1 157 ? -58.962 -9.653 70.471 1.00 55.75 157 ASP A O 1
ATOM 1237 N N . LYS A 1 158 ? -56.950 -8.954 71.169 1.00 53.91 158 LYS A N 1
ATOM 1238 C CA . LYS A 1 158 ? -56.871 -9.803 72.375 1.00 53.91 158 LYS A CA 1
ATOM 1239 C C . LYS A 1 158 ? -57.065 -9.056 73.701 1.00 53.91 158 LYS A C 1
ATOM 1241 O O . LYS A 1 158 ? -57.031 -9.710 74.747 1.00 53.91 158 LYS A O 1
ATOM 1246 N N . ALA A 1 159 ? -57.254 -7.738 73.668 1.00 49.56 159 ALA A N 1
ATOM 1247 C CA . ALA A 1 159 ? -57.487 -6.885 74.838 1.00 49.56 159 ALA A CA 1
ATOM 1248 C C . ALA A 1 159 ? -58.968 -6.509 74.969 1.00 49.56 159 ALA A C 1
ATOM 1250 O O . ALA A 1 159 ? -59.462 -6.504 76.120 1.00 49.56 159 ALA A O 1
#

Sequence (159 aa):
MDVQQFDRNISLSDLLAAVPLIKVQSALTAMLGSRWGILDTSGQLLLGKGAKTRHDTMALPLYLEINIVGKLAVNGGRREQLMSASTWLGIVLSDAHRYLMMAELHRETVQSSDDLLRHQQQILQDAEERHRELIAQLETHLLHLKQVQQDVIADTDKA

pLDDT: mean 82.22, std 13.73, range [31.92, 94.62]

Radius of gyration: 35.5 Å; chains: 1; bounding box: 85×23×98 Å

Organism: NCBI:txid1224302

Foldseek 3Di:
DDPVVPPPPQAPLNLCVLDPVVVLQVVCCVLQNQFKFWAFPVRDTDDGPYPPDDPQKDKDFQDQPNDGRTIIIGGDGDPVSRVVSSVVVNVSSNVSSVVVVVVVVVVVVVVVVVVVVVVVVVVVVVVVVVVVVVVVVVVVVVVVVVVVVVVVVVVVVVD

Secondary structure (DSSP, 8-state):
--GGGG-----HHHHHHHS-HHHHHHHHHHHH-S-EEEEETT--EEEES---S-TTEEEEEEEETTEEEEEEEEES--HHHHHHHHHHHHHHHHHHHHHHHHHHHHHHHHHHHHHHHHHHHHHHHHHHHHHHHHHHHHHHHHHHHHHHHHHHHHHHT--